Protein AF-A0A4Q5LGK0-F1 (afdb_monomer)

Solvent-accessible surface area (backbone atoms only — not comparable to full-atom values): 7743 Å² total; per-residue (Å²): 130,54,29,70,57,45,45,57,49,32,53,50,51,35,70,76,32,89,87,51,81,64,75,38,52,67,22,31,54,49,42,47,56,45,46,57,53,48,53,47,50,50,31,52,61,69,73,41,79,61,54,43,72,42,86,99,50,98,46,76,42,75,53,52,72,70,52,54,52,58,72,38,62,87,76,50,59,67,67,59,53,47,51,51,40,37,42,32,64,29,82,94,47,68,20,43,47,56,28,58,77,68,69,68,65,59,83,87,70,42,42,73,64,57,40,49,52,40,50,49,51,46,52,56,63,67,69,60,84,81,78,73,128

Mean predicted aligned error: 3.99 Å

Organism: NCBI:txid2025506

pLDDT: mean 93.12, std 7.85, range [47.62, 97.88]

Foldseek 3Di:
DQLVVLLVVQVVVCVVDVPDDGQNLRNLLRLLVVLLVLLCVVCVLQVHDQWDQDPPDNDIDGDDPVVSLVVCVVVADPVLSCLNCQCCCDPVHNVSVVCSVVVVDDRVRSDPVSSVSSVVSVVRSVPDDDDRD

Secondary structure (DSSP, 8-state):
--HHHHHHHHHHHHHH-TT-----HHHHHHHHHHHHHHHHHHHHHTT--SEEEPTTSS-EEEPPHHHHHHHTBTTB-HHHHHHHHHHHT-TTS--HHHHHHHT---GGG--HHHHHHHHHHHHHHHT------

Nearest PDB structures (foldseek):
  1yjg-assembly2_D  TM=2.620E-01  e=8.867E-01  Borrelia turicatae

Radius of gyration: 16.58 Å; Cα contacts (8 Å, |Δi|>4): 136; chains: 1; bounding box: 44×28×56 Å

InterPro domains:
  IPR025209 Endoplasmic reticulum membrane-associated RNA degradation protein, N-terminal [PF13910] (36-124)

Structure (mmCIF, N/CA/C/O backbone):
data_AF-A0A4Q5LGK0-F1
#
_entry.id   AF-A0A4Q5LGK0-F1
#
loop_
_atom_site.group_PDB
_atom_site.id
_atom_site.type_symbol
_atom_site.label_atom_id
_atom_site.label_alt_id
_atom_site.label_comp_id
_atom_site.label_asym_id
_atom_site.label_entity_id
_atom_site.label_seq_id
_atom_site.pdbx_PDB_ins_code
_atom_site.Cartn_x
_atom_site.Cartn_y
_atom_site.Cartn_z
_atom_site.occupancy
_atom_site.B_iso_or_equiv
_atom_site.auth_seq_id
_atom_site.auth_comp_id
_atom_site.auth_asym_id
_atom_site.auth_atom_id
_atom_site.pdbx_PDB_model_num
ATOM 1 N N . MET A 1 1 ? 2.134 13.553 -12.503 1.00 57.00 1 MET A N 1
ATOM 2 C CA . MET A 1 1 ? 1.225 12.484 -12.991 1.00 57.00 1 MET A CA 1
ATOM 3 C C . MET A 1 1 ? 0.800 11.629 -11.798 1.00 57.00 1 MET A C 1
ATOM 5 O O . MET A 1 1 ? 1.497 11.671 -10.797 1.00 57.00 1 MET A O 1
ATOM 9 N N . SER A 1 2 ? -0.347 10.938 -11.830 1.00 86.75 2 SER A N 1
ATOM 10 C CA . SER A 1 2 ? -0.715 10.007 -10.743 1.00 86.75 2 SER A CA 1
ATOM 11 C C . SER A 1 2 ? 0.190 8.769 -10.766 1.00 86.75 2 SER A C 1
ATOM 13 O O . SER A 1 2 ? 0.649 8.403 -11.845 1.00 86.75 2 SER A O 1
ATOM 15 N N . GLY A 1 3 ? 0.404 8.099 -9.625 1.00 91.50 3 GLY A N 1
ATOM 16 C CA . GLY A 1 3 ? 1.245 6.889 -9.553 1.00 91.50 3 GLY A CA 1
ATOM 17 C C . GLY A 1 3 ? 0.834 5.790 -10.540 1.00 91.50 3 GLY A C 1
ATOM 18 O O . GLY A 1 3 ? 1.681 5.177 -11.168 1.00 91.50 3 GLY A O 1
ATOM 19 N N . VAL A 1 4 ? -0.471 5.626 -10.791 1.00 94.75 4 VAL A N 1
ATOM 20 C CA . VAL A 1 4 ? -0.973 4.701 -11.826 1.00 94.75 4 VAL A CA 1
ATOM 21 C C . VAL A 1 4 ? -0.517 5.116 -13.229 1.00 94.75 4 VAL A C 1
ATOM 23 O O . VAL A 1 4 ? -0.128 4.276 -14.030 1.00 94.75 4 VAL A O 1
ATOM 26 N N . ARG A 1 5 ? -0.562 6.417 -13.550 1.00 95.81 5 ARG A N 1
ATOM 27 C CA . ARG A 1 5 ? -0.125 6.911 -14.864 1.00 95.81 5 ARG A CA 1
ATOM 28 C C . ARG A 1 5 ? 1.379 6.760 -15.054 1.00 95.81 5 ARG A C 1
ATOM 30 O O . ARG A 1 5 ? 1.784 6.480 -16.171 1.00 95.81 5 ARG A O 1
ATOM 37 N N . LEU A 1 6 ? 2.163 6.955 -13.993 1.00 96.06 6 LEU A N 1
ATOM 38 C CA . LEU A 1 6 ? 3.607 6.725 -14.017 1.00 96.06 6 LEU A CA 1
ATOM 39 C C . LEU A 1 6 ? 3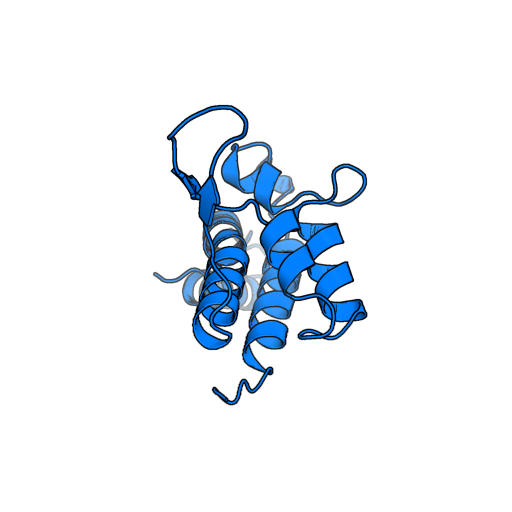.902 5.245 -14.264 1.00 96.06 6 LEU A C 1
ATOM 41 O O . LEU A 1 6 ? 4.591 4.939 -15.222 1.00 96.06 6 LEU A O 1
ATOM 45 N N . LEU A 1 7 ? 3.258 4.333 -13.528 1.00 96.69 7 LEU A N 1
ATOM 46 C CA . LEU A 1 7 ? 3.422 2.892 -13.733 1.00 96.69 7 LEU A CA 1
ATOM 47 C C . LEU A 1 7 ? 3.224 2.496 -15.199 1.00 96.69 7 LEU A C 1
ATOM 49 O O . LEU A 1 7 ? 4.085 1.862 -15.795 1.00 96.69 7 LEU A O 1
ATOM 53 N N . PHE A 1 8 ? 2.094 2.879 -15.796 1.00 96.56 8 PHE A N 1
ATOM 54 C CA . PHE A 1 8 ? 1.815 2.504 -17.183 1.00 96.56 8 PHE A CA 1
ATOM 55 C C . PHE A 1 8 ? 2.698 3.231 -18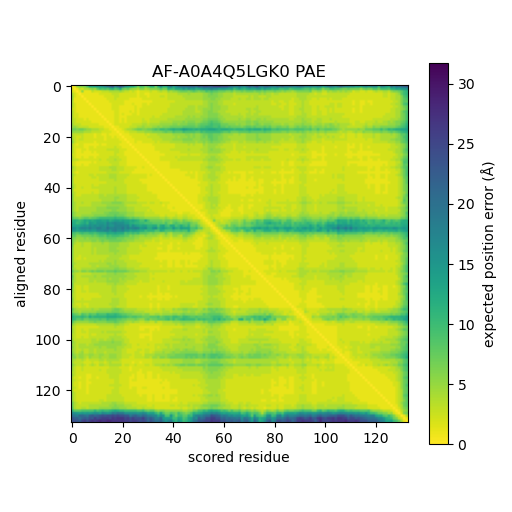.201 1.00 96.56 8 PHE A C 1
ATOM 57 O O . PHE A 1 8 ? 2.917 2.696 -19.282 1.00 96.56 8 PHE A O 1
ATOM 64 N N . HIS A 1 9 ? 3.206 4.420 -17.873 1.00 96.38 9 HIS A N 1
ATOM 65 C CA . HIS A 1 9 ? 4.190 5.112 -18.702 1.00 96.38 9 HIS A CA 1
ATOM 66 C C . HIS A 1 9 ? 5.513 4.338 -18.744 1.00 96.38 9 HIS A C 1
ATOM 68 O O . HIS A 1 9 ? 6.007 4.046 -19.829 1.00 96.38 9 HIS A O 1
ATOM 74 N N . GLU A 1 10 ? 6.029 3.938 -17.581 1.00 96.25 10 GLU A N 1
ATOM 75 C CA . GLU A 1 10 ? 7.272 3.167 -17.459 1.00 96.25 10 GLU A CA 1
ATOM 76 C C . GLU A 1 10 ? 7.165 1.789 -18.108 1.00 96.25 10 GLU A C 1
ATOM 78 O O . GLU A 1 10 ? 8.057 1.373 -18.841 1.00 96.25 10 GLU A O 1
ATOM 83 N N . LEU A 1 11 ? 6.038 1.100 -17.908 1.00 96.31 11 LEU A N 1
ATOM 84 C CA . LEU A 1 11 ? 5.787 -0.191 -18.550 1.00 96.31 11 LEU A CA 1
ATOM 85 C C . LEU A 1 11 ? 5.740 -0.078 -20.073 1.00 96.31 11 LEU A C 1
ATOM 87 O O . LEU A 1 11 ? 6.210 -0.976 -20.765 1.00 96.31 11 LEU A O 1
ATOM 91 N N . GLU A 1 12 ? 5.162 0.998 -20.602 1.00 96.88 12 GLU A N 1
ATOM 92 C CA . GLU A 1 12 ? 5.098 1.208 -22.045 1.00 96.88 12 GLU A CA 1
ATOM 93 C C . GLU A 1 12 ? 6.476 1.537 -22.629 1.00 96.88 12 GLU A C 1
ATOM 95 O O . GLU A 1 12 ? 6.817 1.000 -23.681 1.00 96.88 12 GLU A O 1
ATOM 100 N N . ALA A 1 13 ? 7.284 2.347 -21.940 1.00 96.50 13 ALA A N 1
ATOM 101 C CA . ALA A 1 13 ? 8.666 2.620 -22.332 1.00 96.50 13 ALA A CA 1
ATOM 102 C C . ALA A 1 13 ? 9.514 1.335 -22.323 1.00 96.50 13 ALA A C 1
ATOM 104 O O . ALA A 1 13 ? 10.130 0.997 -23.333 1.00 96.50 13 ALA A O 1
ATOM 105 N N . TRP A 1 14 ? 9.432 0.551 -21.245 1.00 95.88 14 TRP A N 1
ATOM 106 C CA . TRP A 1 14 ? 10.138 -0.727 -21.115 1.00 95.88 14 TRP A CA 1
ATOM 107 C C . TRP A 1 14 ? 9.705 -1.765 -22.157 1.00 95.88 14 TRP A C 1
ATOM 109 O O . TRP A 1 14 ? 10.501 -2.560 -22.646 1.00 95.88 14 TRP A O 1
ATOM 119 N N . ARG A 1 15 ? 8.429 -1.743 -22.558 1.00 96.12 15 ARG A N 1
ATOM 120 C CA . ARG A 1 15 ? 7.910 -2.604 -23.628 1.00 96.12 15 ARG A CA 1
ATOM 121 C C . ARG A 1 15 ? 8.462 -2.228 -25.007 1.00 96.12 15 ARG A C 1
ATOM 123 O O . ARG A 1 15 ? 8.536 -3.092 -25.881 1.00 96.12 15 ARG A O 1
ATOM 130 N N . GLN A 1 16 ? 8.747 -0.948 -25.241 1.00 97.56 16 GLN A N 1
ATOM 131 C CA . GLN A 1 16 ? 9.204 -0.436 -26.535 1.00 97.56 16 GLN A CA 1
ATOM 132 C C . GLN A 1 16 ? 10.715 -0.581 -26.729 1.00 97.56 16 GLN A C 1
ATOM 134 O O . GLN A 1 16 ? 11.153 -0.754 -27.867 1.00 97.56 16 GLN A O 1
ATOM 139 N N . ASP A 1 17 ? 11.482 -0.537 -25.644 1.00 96.81 17 ASP A N 1
ATOM 140 C CA . ASP A 1 17 ? 12.939 -0.601 -25.657 1.00 96.81 17 ASP A CA 1
ATOM 141 C C . ASP A 1 17 ? 13.444 -1.623 -24.618 1.00 96.81 17 ASP A C 1
ATOM 143 O O . ASP A 1 17 ? 13.346 -1.373 -23.417 1.00 96.81 17 ASP A O 1
ATOM 147 N N . PRO A 1 18 ? 13.981 -2.780 -25.053 1.00 90.31 18 PRO A N 1
ATOM 148 C CA . PRO A 1 18 ? 14.532 -3.789 -24.149 1.00 90.31 18 PRO A CA 1
ATOM 149 C C . PRO A 1 18 ? 15.723 -3.314 -23.306 1.00 90.31 18 PRO A C 1
ATOM 151 O O . PRO A 1 18 ? 15.987 -3.930 -22.274 1.00 90.31 18 PRO A O 1
ATOM 154 N N . ASP A 1 19 ? 16.433 -2.265 -23.737 1.00 95.81 19 ASP A N 1
ATOM 155 C CA . ASP A 1 19 ? 17.574 -1.689 -23.014 1.00 95.81 19 ASP A CA 1
ATOM 156 C C . ASP A 1 19 ? 17.140 -0.576 -22.036 1.00 95.81 19 ASP A C 1
ATOM 158 O O . ASP A 1 19 ? 17.967 -0.035 -21.300 1.00 95.81 19 ASP A O 1
ATOM 162 N N . TYR A 1 20 ? 15.847 -0.231 -22.006 1.00 96.31 20 TYR A N 1
ATOM 163 C CA . TYR A 1 20 ? 15.293 0.739 -21.067 1.00 96.31 20 TYR A CA 1
ATOM 164 C C . TYR A 1 20 ? 15.199 0.159 -19.655 1.00 96.31 20 TYR A C 1
ATOM 166 O O . TYR A 1 20 ? 14.629 -0.912 -19.440 1.00 96.31 20 TYR A O 1
ATOM 174 N N . GLU A 1 21 ? 15.694 0.916 -18.680 1.00 94.00 21 GLU A N 1
ATOM 175 C CA . GLU A 1 21 ? 15.564 0.609 -17.260 1.00 94.00 21 GLU A CA 1
ATOM 176 C C . GLU A 1 21 ? 14.384 1.403 -16.672 1.00 94.00 21 GLU A C 1
ATOM 178 O O . GLU A 1 21 ? 14.450 2.634 -16.611 1.00 94.00 21 GLU A O 1
ATOM 183 N N . PRO A 1 22 ? 13.275 0.740 -16.295 1.00 94.62 22 PRO A N 1
ATOM 184 C CA . PRO A 1 22 ? 12.087 1.430 -15.805 1.00 94.62 22 PRO A CA 1
ATOM 185 C C . PRO A 1 22 ? 12.249 1.966 -14.380 1.00 94.62 22 PRO A C 1
ATOM 187 O O . PRO A 1 22 ? 12.749 1.271 -13.499 1.00 94.62 22 PRO A O 1
ATOM 190 N N . ASP A 1 23 ? 11.720 3.168 -14.131 1.00 94.44 23 ASP A N 1
ATOM 191 C CA . ASP A 1 23 ? 11.720 3.801 -12.806 1.00 94.44 23 ASP A CA 1
ATOM 192 C C . ASP A 1 23 ? 10.365 3.630 -12.101 1.00 94.44 23 ASP A C 1
ATOM 194 O O . ASP A 1 23 ? 9.408 4.390 -12.295 1.00 94.44 23 ASP A O 1
ATOM 198 N N . PHE A 1 24 ? 10.275 2.643 -11.210 1.00 96.25 24 PHE A N 1
ATOM 199 C CA . PHE A 1 24 ? 9.059 2.412 -10.431 1.00 96.25 24 PHE A CA 1
ATOM 200 C C . PHE A 1 24 ? 9.024 3.131 -9.077 1.00 96.25 24 PHE A C 1
ATOM 202 O O . PHE A 1 24 ? 8.046 2.939 -8.344 1.00 96.25 24 PHE A O 1
ATOM 209 N N . ILE A 1 25 ? 9.996 3.989 -8.743 1.00 95.50 25 ILE A N 1
ATOM 210 C CA . ILE A 1 25 ? 10.097 4.652 -7.431 1.00 95.50 25 ILE A CA 1
ATOM 211 C C . ILE A 1 25 ? 8.844 5.483 -7.167 1.00 95.50 25 ILE A C 1
ATOM 213 O O . ILE A 1 25 ? 8.053 5.204 -6.262 1.00 95.50 25 ILE A O 1
ATOM 217 N N . ALA A 1 26 ? 8.578 6.458 -8.038 1.00 94.44 26 ALA A N 1
ATOM 218 C CA . ALA A 1 26 ? 7.461 7.383 -7.860 1.00 94.44 26 ALA A CA 1
ATOM 219 C C . ALA A 1 26 ? 6.090 6.681 -7.900 1.00 94.44 26 ALA A C 1
ATOM 221 O O . ALA A 1 26 ? 5.134 7.113 -7.244 1.00 94.44 26 ALA A O 1
ATOM 222 N N . SER A 1 27 ? 5.978 5.594 -8.665 1.00 96.69 27 SER A N 1
ATOM 223 C CA . SER A 1 27 ? 4.757 4.788 -8.738 1.00 96.69 27 SER A CA 1
ATOM 224 C C . SER A 1 27 ? 4.531 4.011 -7.442 1.00 96.69 27 SER A C 1
ATOM 226 O O . SER A 1 27 ? 3.432 4.062 -6.886 1.00 96.69 27 SER A O 1
ATOM 228 N N . THR A 1 28 ? 5.571 3.348 -6.936 1.00 96.88 28 THR A N 1
ATOM 229 C CA . THR A 1 28 ? 5.543 2.578 -5.687 1.00 96.88 28 THR A CA 1
ATOM 230 C C . THR A 1 28 ? 5.237 3.482 -4.502 1.00 96.88 28 THR A C 1
ATOM 232 O O . THR A 1 28 ? 4.276 3.219 -3.773 1.00 96.88 28 THR A O 1
ATOM 235 N N . ASP A 1 29 ? 5.956 4.594 -4.361 1.00 95.38 29 ASP A N 1
ATOM 236 C CA . ASP A 1 29 ? 5.774 5.552 -3.269 1.00 95.38 29 ASP A CA 1
ATOM 237 C C . ASP A 1 29 ? 4.361 6.116 -3.241 1.00 95.38 29 ASP A C 1
ATOM 239 O O . ASP A 1 29 ? 3.675 6.128 -2.212 1.00 95.38 29 ASP A O 1
ATOM 243 N N . SER A 1 30 ? 3.890 6.552 -4.410 1.00 95.25 30 SER A N 1
ATOM 244 C CA . SER A 1 30 ? 2.570 7.145 -4.538 1.00 95.25 30 SER A CA 1
ATOM 245 C C . SER A 1 30 ? 1.476 6.136 -4.202 1.00 95.25 30 SER A C 1
ATOM 247 O O . SER A 1 30 ? 0.589 6.444 -3.404 1.00 95.25 30 SER A O 1
ATOM 249 N N . LEU A 1 31 ? 1.516 4.940 -4.798 1.00 97.00 31 LEU A N 1
ATOM 250 C CA . LEU A 1 31 ? 0.445 3.954 -4.668 1.00 97.00 31 LEU A CA 1
ATOM 251 C C . LEU A 1 31 ? 0.430 3.283 -3.292 1.00 97.00 31 LEU A C 1
ATOM 253 O O . LEU A 1 31 ? -0.655 3.027 -2.769 1.00 97.00 31 LEU A O 1
ATOM 257 N N . THR A 1 32 ? 1.591 3.072 -2.668 1.00 97.12 32 THR A N 1
ATOM 258 C CA . THR A 1 32 ? 1.688 2.435 -1.344 1.00 97.12 32 THR A CA 1
ATOM 259 C C . THR A 1 32 ? 0.888 3.217 -0.305 1.00 97.12 32 THR A C 1
ATOM 261 O O . THR A 1 32 ? 0.082 2.652 0.436 1.00 97.12 32 THR A O 1
ATOM 264 N N . LEU A 1 33 ? 1.010 4.548 -0.311 1.00 94.19 33 LEU A N 1
ATOM 265 C CA . LEU A 1 33 ? 0.248 5.420 0.586 1.00 94.19 33 LEU A CA 1
ATOM 266 C C . LEU A 1 33 ? -1.251 5.476 0.237 1.00 94.19 33 LEU A C 1
ATOM 268 O O . LEU A 1 33 ? -2.083 5.746 1.109 1.00 94.19 33 LEU A O 1
ATOM 272 N N . LYS A 1 34 ? -1.633 5.206 -1.021 1.00 95.50 34 LYS A N 1
ATOM 273 C CA . LYS A 1 34 ? -3.049 5.163 -1.425 1.00 95.50 34 LYS A CA 1
ATOM 274 C C . LYS A 1 34 ? -3.793 3.960 -0.864 1.00 95.50 34 LYS A C 1
ATOM 276 O O . LYS A 1 34 ? -4.993 4.090 -0.636 1.00 95.50 34 LYS A O 1
ATOM 281 N N . VAL A 1 35 ? -3.118 2.848 -0.569 1.00 97.06 35 VAL A N 1
ATOM 282 C CA . VAL A 1 35 ? -3.759 1.711 0.111 1.00 97.06 35 VAL A CA 1
ATOM 283 C C . VAL A 1 35 ? -4.283 2.135 1.488 1.00 97.06 35 VAL A C 1
ATOM 285 O O . VAL A 1 35 ? -5.447 1.897 1.803 1.00 97.06 35 VAL A O 1
ATOM 288 N N . GLU A 1 36 ? -3.476 2.853 2.278 1.00 95.94 36 GLU A N 1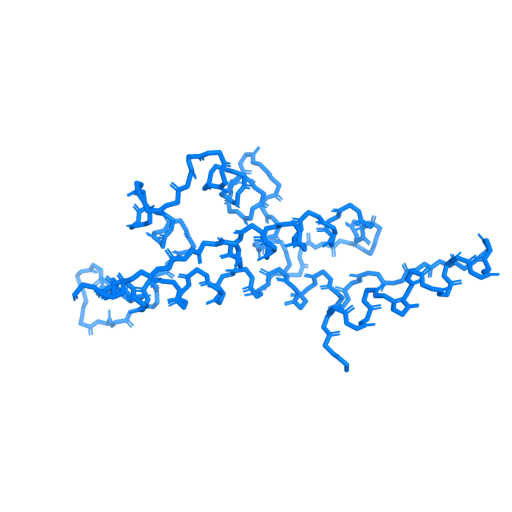
ATOM 289 C CA . GLU A 1 36 ? -3.898 3.369 3.590 1.00 95.94 36 GLU A CA 1
ATOM 290 C C . GLU A 1 36 ? -5.063 4.364 3.462 1.00 95.94 36 GLU A C 1
ATOM 292 O O . GLU A 1 36 ? -6.035 4.290 4.216 1.00 95.94 36 GLU A O 1
ATOM 297 N N . TYR A 1 37 ? -5.009 5.259 2.470 1.00 95.44 37 TYR A N 1
ATOM 298 C CA . TYR A 1 37 ? -6.114 6.176 2.179 1.00 95.44 37 TYR A CA 1
ATOM 299 C C . TYR A 1 37 ? -7.427 5.433 1.890 1.00 95.44 37 TYR A C 1
ATOM 301 O O . TYR A 1 37 ? -8.468 5.804 2.432 1.00 95.44 37 TYR A O 1
ATOM 309 N N . LEU A 1 38 ? -7.389 4.377 1.071 1.00 96.44 38 LEU A N 1
ATOM 310 C CA . LEU A 1 38 ? -8.573 3.578 0.748 1.00 96.44 38 LEU A CA 1
ATOM 311 C C . LEU A 1 38 ? -9.128 2.860 1.979 1.00 96.44 38 LEU A C 1
ATOM 313 O O . LEU A 1 38 ? -10.335 2.880 2.193 1.00 96.44 38 LEU A O 1
ATOM 317 N N . LEU A 1 39 ? -8.273 2.300 2.833 1.00 96.94 39 LEU A N 1
ATOM 318 C CA . LEU A 1 39 ? -8.713 1.687 4.090 1.00 96.94 39 LEU A CA 1
ATOM 319 C C . LEU A 1 39 ? -9.405 2.702 5.005 1.00 96.94 39 LEU A C 1
ATOM 321 O O . LEU A 1 39 ? -10.476 2.418 5.537 1.00 96.94 39 LEU A O 1
ATOM 325 N N . ARG A 1 40 ? -8.851 3.916 5.137 1.00 96.81 40 ARG A N 1
ATOM 326 C CA . ARG A 1 40 ? -9.507 5.004 5.884 1.00 96.81 40 ARG A CA 1
ATOM 327 C C . ARG A 1 40 ? -10.849 5.376 5.265 1.00 96.81 40 ARG A C 1
ATOM 329 O O . ARG A 1 40 ? -11.826 5.535 5.991 1.00 96.81 40 ARG A O 1
ATOM 336 N N . TYR A 1 41 ? -10.912 5.484 3.939 1.00 95.44 41 TYR A N 1
ATOM 337 C CA . TYR A 1 41 ? -12.156 5.759 3.228 1.00 95.44 41 TYR A CA 1
ATOM 338 C C . TYR A 1 41 ? -13.219 4.694 3.529 1.00 95.44 41 TYR A C 1
ATOM 340 O O . TYR A 1 41 ? -14.344 5.044 3.882 1.00 95.44 41 TYR A O 1
ATOM 348 N N . ILE A 1 42 ? -12.851 3.412 3.482 1.00 95.00 42 ILE A N 1
ATOM 349 C CA . ILE A 1 42 ? -13.733 2.288 3.818 1.00 95.00 42 ILE A CA 1
ATOM 350 C C . ILE A 1 42 ? -14.211 2.379 5.271 1.00 95.00 42 ILE A C 1
ATOM 352 O O . ILE A 1 42 ? -15.411 2.267 5.521 1.00 95.00 42 ILE A O 1
ATOM 356 N N . CYS A 1 43 ? -13.314 2.646 6.226 1.00 95.75 43 CYS A N 1
ATOM 357 C CA . CYS A 1 43 ? -13.698 2.861 7.623 1.00 95.75 43 CYS A CA 1
ATOM 358 C C . CYS A 1 43 ? -14.753 3.968 7.750 1.00 95.75 43 CYS A C 1
ATOM 360 O O . CYS A 1 43 ? -15.778 3.761 8.397 1.00 95.75 43 CYS A O 1
ATOM 362 N N . VAL A 1 44 ? -14.561 5.104 7.072 1.00 94.88 44 VAL A N 1
ATOM 363 C CA . VAL A 1 44 ? -15.529 6.212 7.067 1.00 94.88 44 VAL A CA 1
ATOM 364 C C . VAL A 1 44 ? -16.876 5.783 6.476 1.00 94.88 44 VAL A C 1
ATOM 366 O O . VAL A 1 44 ? -17.909 6.076 7.079 1.00 94.88 44 VAL A O 1
ATOM 369 N N . GLN A 1 45 ? -16.894 5.043 5.359 1.00 93.12 45 GLN A N 1
ATOM 370 C CA . GLN A 1 45 ? -18.141 4.511 4.779 1.00 93.12 45 GLN A CA 1
ATOM 371 C C . GLN A 1 45 ? -18.879 3.571 5.746 1.00 93.12 45 GLN A C 1
ATOM 373 O O . GLN A 1 45 ? -20.108 3.539 5.776 1.00 93.12 45 GLN A O 1
ATOM 378 N N . LEU A 1 46 ? -18.135 2.845 6.583 1.00 93.56 46 LEU A N 1
ATOM 379 C CA . LEU A 1 46 ? -18.657 1.939 7.606 1.00 93.56 46 LEU A CA 1
ATOM 380 C C . LEU A 1 46 ? -18.940 2.616 8.960 1.00 93.56 46 LEU A C 1
ATOM 382 O O . LEU A 1 46 ? -19.293 1.923 9.914 1.00 93.56 46 LEU A O 1
ATOM 386 N N . ARG A 1 47 ? -18.801 3.947 9.061 1.00 94.62 47 ARG A N 1
ATOM 387 C CA . ARG A 1 47 ? -18.909 4.728 10.313 1.00 94.62 47 ARG A CA 1
ATOM 388 C C . ARG A 1 47 ? -17.944 4.265 11.416 1.00 94.62 47 ARG A C 1
ATOM 390 O O . ARG A 1 47 ? -18.232 4.409 12.603 1.00 94.62 47 ARG A O 1
ATOM 397 N N . LEU A 1 48 ? -16.792 3.728 11.027 1.00 95.38 48 LEU A N 1
ATOM 398 C CA . LEU A 1 48 ? -15.697 3.373 11.923 1.00 95.38 48 LEU A CA 1
ATOM 399 C C . LEU A 1 48 ? -14.744 4.574 12.061 1.00 95.38 48 LEU A C 1
ATOM 401 O O . LEU A 1 48 ? -14.357 5.166 11.050 1.00 95.38 48 LEU A O 1
ATOM 405 N N . PRO A 1 49 ? -14.341 4.957 13.286 1.00 96.06 49 PRO A N 1
ATOM 406 C CA . PRO A 1 49 ? -13.438 6.086 13.481 1.00 96.06 49 PRO A CA 1
ATOM 407 C C . PRO A 1 49 ? -12.033 5.760 12.962 1.00 96.06 49 PRO A C 1
ATOM 409 O O . PRO A 1 49 ? -11.494 4.695 13.260 1.00 96.06 49 PRO A O 1
ATOM 412 N N . THR A 1 50 ? -11.411 6.699 12.245 1.00 97.19 50 THR A N 1
ATOM 413 C CA . THR A 1 50 ? -10.023 6.598 11.739 1.00 97.19 50 THR A CA 1
ATOM 414 C C . THR A 1 50 ? -8.985 7.208 12.684 1.00 97.19 50 THR A C 1
ATOM 416 O O . THR A 1 50 ? -7.791 7.185 12.395 1.00 97.19 50 THR A O 1
ATOM 419 N N . PHE A 1 51 ? -9.429 7.723 13.828 1.00 96.31 51 PHE A N 1
ATOM 420 C CA . PHE A 1 51 ? -8.609 8.316 14.879 1.00 96.31 51 PHE A CA 1
ATOM 421 C C . PHE A 1 51 ? -8.864 7.619 16.219 1.00 96.31 51 PHE A C 1
ATOM 423 O O . PHE A 1 51 ? -9.850 6.897 16.394 1.00 96.31 51 PHE A O 1
ATOM 430 N N . LYS A 1 52 ? -7.964 7.838 17.174 1.00 94.50 52 LYS A N 1
ATOM 431 C CA . LYS A 1 52 ? -8.059 7.366 18.557 1.00 94.50 52 LYS A CA 1
ATOM 432 C C . LYS A 1 52 ? -7.513 8.425 19.511 1.00 94.50 52 LYS A C 1
ATOM 434 O O . LYS A 1 52 ? -6.684 9.248 19.121 1.00 94.50 52 LYS A O 1
ATOM 439 N N . MET A 1 53 ? -7.943 8.389 20.768 1.00 93.06 53 MET A N 1
ATOM 440 C CA . MET A 1 53 ? -7.251 9.130 21.823 1.00 93.06 53 MET A CA 1
ATOM 441 C C . MET A 1 53 ? -5.965 8.399 22.192 1.00 93.06 53 MET A C 1
ATOM 443 O O . MET A 1 53 ? -5.950 7.174 22.321 1.00 93.06 53 MET A O 1
ATOM 447 N N . ARG A 1 54 ? -4.880 9.148 22.356 1.00 90.12 54 ARG A N 1
ATOM 448 C CA . ARG A 1 54 ? -3.631 8.603 22.874 1.00 90.12 54 ARG A CA 1
ATOM 449 C C . ARG A 1 54 ? -3.784 8.336 24.372 1.00 90.12 54 ARG A C 1
ATOM 451 O O . ARG A 1 54 ? -4.242 9.201 25.114 1.00 90.12 54 ARG A O 1
ATOM 458 N N . GLU A 1 55 ? -3.373 7.146 24.807 1.00 87.06 55 GLU A N 1
ATOM 459 C CA . GLU A 1 55 ? -3.467 6.721 26.207 1.00 87.06 55 GLU A CA 1
ATOM 460 C C . GLU A 1 55 ? -2.877 7.763 27.164 1.00 87.06 55 GLU A C 1
ATOM 462 O O . GLU A 1 55 ? -1.776 8.275 26.945 1.00 87.06 55 GLU A O 1
ATOM 467 N N . ASN A 1 56 ? -3.617 8.053 28.238 1.00 85.75 56 ASN A N 1
ATOM 468 C CA . ASN A 1 56 ? -3.232 8.985 29.301 1.00 85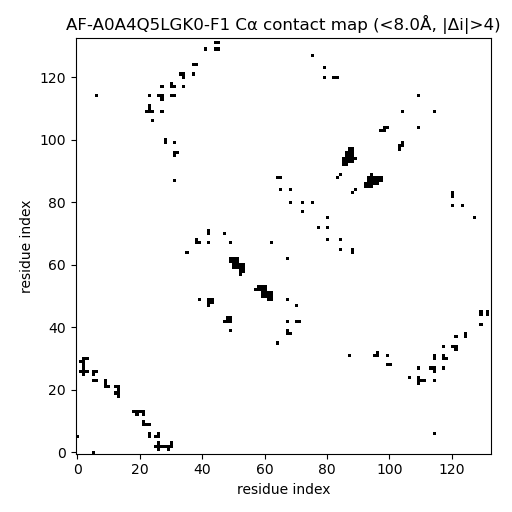.75 56 ASN A CA 1
ATOM 469 C C . ASN A 1 56 ? -2.986 10.435 28.837 1.00 85.75 56 ASN A C 1
ATOM 471 O O . ASN A 1 56 ? -2.266 11.178 29.504 1.00 85.75 56 ASN A O 1
ATOM 475 N N . THR A 1 57 ? -3.573 10.855 27.711 1.00 87.44 57 THR A N 1
ATOM 476 C CA . THR A 1 57 ? -3.499 12.238 27.215 1.00 87.44 57 THR A CA 1
ATOM 477 C C . THR A 1 57 ? -4.803 12.659 26.538 1.00 87.44 57 THR A C 1
ATOM 479 O O . THR A 1 57 ? -5.492 11.824 25.960 1.00 87.44 57 THR A O 1
ATOM 482 N N . ASP A 1 58 ? -5.085 13.962 26.488 1.00 89.25 58 ASP A N 1
ATOM 483 C CA . ASP A 1 58 ? -6.207 14.515 25.706 1.00 89.25 58 ASP A CA 1
ATOM 484 C C . ASP A 1 58 ? -5.862 14.718 24.215 1.00 89.25 58 ASP A C 1
ATOM 486 O O . ASP A 1 58 ? -6.498 15.492 23.498 1.00 89.25 58 ASP A O 1
ATOM 490 N N . VAL A 1 59 ? -4.823 14.037 23.723 1.00 92.62 59 VAL A N 1
ATOM 491 C CA . VAL A 1 59 ? -4.352 14.173 22.342 1.00 92.62 59 VAL A CA 1
ATOM 492 C C . VAL A 1 59 ? -5.053 13.151 21.455 1.00 92.62 59 VAL A C 1
ATOM 494 O O . VAL A 1 59 ? -4.959 11.943 21.671 1.00 92.62 59 VAL A O 1
ATOM 497 N N . THR A 1 60 ? -5.725 13.638 20.413 1.00 92.81 60 THR A N 1
ATOM 498 C CA . THR A 1 60 ? -6.268 12.794 19.340 1.00 92.81 60 THR A CA 1
ATOM 499 C C . THR A 1 60 ? -5.185 12.518 18.304 1.00 92.81 60 THR A C 1
ATOM 501 O O . THR A 1 60 ? -4.469 13.430 17.893 1.00 92.81 60 THR A O 1
ATOM 504 N N . MET A 1 61 ? -5.065 11.264 17.872 1.00 94.44 61 MET A N 1
ATOM 505 C CA . MET A 1 61 ? -4.128 10.844 16.835 1.00 94.44 61 MET A CA 1
ATOM 506 C C . MET A 1 61 ? -4.806 9.956 15.794 1.00 94.44 61 MET A C 1
ATOM 508 O O . MET A 1 61 ? -5.773 9.255 16.091 1.00 94.44 61 MET A O 1
ATOM 512 N N . GLU A 1 62 ? -4.271 9.957 14.576 1.00 95.00 62 GLU A N 1
ATOM 513 C CA . GLU A 1 62 ? -4.681 9.008 13.542 1.00 95.00 62 GLU A CA 1
ATOM 514 C C . GLU A 1 62 ? -4.379 7.569 13.981 1.00 95.00 62 GLU A C 1
ATOM 516 O O . GLU A 1 62 ? -3.338 7.288 14.585 1.00 95.00 62 GLU A O 1
ATOM 521 N N . LYS A 1 63 ? -5.285 6.644 13.654 1.00 96.56 63 LYS A N 1
ATOM 522 C CA . LYS A 1 63 ? -5.039 5.207 13.805 1.00 96.56 63 LYS A CA 1
ATOM 523 C C . LYS A 1 63 ? -3.915 4.764 12.881 1.00 96.56 63 LYS A C 1
ATOM 525 O O . LYS A 1 63 ? -3.815 5.243 11.750 1.00 96.56 63 LYS A O 1
ATOM 530 N N . LEU A 1 64 ? -3.102 3.826 13.350 1.00 95.06 64 LEU A N 1
ATOM 531 C CA . LEU A 1 64 ? -2.108 3.149 12.527 1.00 95.06 64 LEU A CA 1
ATOM 532 C C . LEU A 1 64 ? -2.786 2.170 11.561 1.00 95.06 64 LEU A C 1
ATOM 534 O O . LEU A 1 64 ? -3.923 1.752 11.778 1.00 95.06 64 LEU A O 1
ATOM 538 N N . LEU A 1 65 ? -2.062 1.771 10.513 1.00 95.50 65 LEU A N 1
ATOM 539 C CA . LEU A 1 65 ? -2.556 0.822 9.513 1.00 95.50 65 LEU A CA 1
ATOM 540 C C . LEU A 1 65 ? -3.083 -0.476 10.151 1.00 95.50 65 LEU A C 1
ATOM 542 O O . LEU A 1 65 ? -4.179 -0.917 9.821 1.00 95.50 65 LEU A O 1
ATOM 546 N N . ASP A 1 66 ? -2.353 -1.035 11.118 1.00 94.81 66 ASP A N 1
ATOM 547 C CA . ASP A 1 66 ? -2.758 -2.260 11.820 1.00 94.81 66 ASP A CA 1
ATOM 548 C C . ASP A 1 66 ? -4.070 -2.106 12.594 1.00 94.81 66 ASP A C 1
ATOM 550 O O . ASP A 1 66 ? -4.854 -3.048 12.687 1.00 94.81 66 ASP A O 1
ATOM 554 N N . GLU A 1 67 ? -4.329 -0.915 13.128 1.00 96.50 67 GLU A N 1
ATOM 555 C CA . GLU A 1 67 ? -5.552 -0.625 13.875 1.00 96.50 67 GLU A CA 1
ATOM 556 C C . GLU A 1 67 ? -6.746 -0.485 12.932 1.00 96.50 67 GLU A C 1
ATOM 558 O O . GLU A 1 67 ? -7.809 -1.033 13.210 1.00 96.50 67 GLU A O 1
ATOM 563 N N . LEU A 1 68 ? -6.552 0.167 11.778 1.00 97.56 68 LEU A N 1
ATOM 564 C CA . LEU A 1 68 ? -7.563 0.214 10.719 1.00 97.56 68 LEU A CA 1
ATOM 565 C C . LEU A 1 68 ? -7.911 -1.199 10.234 1.00 97.56 68 LEU A C 1
ATOM 567 O O . LEU A 1 68 ? -9.082 -1.539 10.096 1.00 97.56 68 LEU A O 1
ATOM 571 N N . LEU A 1 69 ? -6.902 -2.046 10.009 1.00 97.00 69 LEU A N 1
ATOM 572 C CA . LEU A 1 69 ? -7.120 -3.434 9.603 1.00 97.00 69 LEU A CA 1
ATOM 573 C C . LEU A 1 69 ? -7.845 -4.228 10.698 1.00 97.00 69 LEU A C 1
ATOM 575 O O . LEU A 1 69 ? -8.749 -5.000 10.385 1.00 97.00 69 LEU A O 1
ATOM 579 N N . ALA A 1 70 ? -7.508 -4.024 11.974 1.00 96.69 70 ALA A N 1
ATOM 580 C CA . ALA A 1 70 ? -8.204 -4.666 13.086 1.00 96.69 70 ALA A CA 1
ATOM 581 C C . ALA A 1 70 ? -9.699 -4.297 13.131 1.00 96.69 70 ALA A C 1
ATOM 583 O O . ALA A 1 70 ? -10.532 -5.192 13.282 1.00 96.69 70 ALA A O 1
ATOM 584 N N . ASP A 1 71 ? -10.045 -3.022 12.924 1.00 96.38 71 ASP A N 1
ATOM 585 C CA . ASP A 1 71 ? -11.441 -2.560 12.864 1.00 96.38 71 ASP A CA 1
ATOM 586 C C . ASP A 1 71 ? -12.213 -3.142 11.667 1.00 96.38 71 ASP A C 1
ATOM 588 O O . ASP A 1 71 ? -13.430 -3.325 11.727 1.00 96.38 71 ASP A O 1
ATOM 592 N N . LEU A 1 72 ? -11.509 -3.452 10.576 1.00 95.50 72 LEU A N 1
ATOM 593 C CA . LEU A 1 72 ? -12.071 -4.032 9.354 1.00 95.50 72 LEU A CA 1
ATOM 594 C C . LEU A 1 72 ? -12.159 -5.567 9.386 1.00 95.50 72 LEU A C 1
ATOM 596 O O . LEU A 1 72 ? -12.546 -6.197 8.394 1.00 95.50 72 LEU A O 1
ATOM 600 N N . LYS A 1 73 ? -11.846 -6.202 10.520 1.00 95.62 73 LYS A N 1
ATOM 601 C CA . LYS A 1 73 ? -12.017 -7.647 10.694 1.00 95.62 73 LYS A CA 1
ATOM 602 C C . LYS A 1 73 ? -13.488 -8.046 10.511 1.00 95.62 73 LYS A C 1
ATOM 604 O O . LYS A 1 73 ? -14.384 -7.498 11.146 1.00 95.62 73 LYS A O 1
ATOM 609 N N . GLY A 1 74 ? -13.734 -9.019 9.631 1.00 93.25 74 GLY A N 1
ATOM 610 C CA . GLY A 1 74 ? -15.086 -9.459 9.262 1.00 93.25 74 GLY A CA 1
ATOM 611 C C . GLY A 1 74 ? -15.836 -8.503 8.322 1.00 93.25 74 GLY A C 1
ATOM 612 O O . GLY A 1 74 ? -17.002 -8.748 8.022 1.00 93.25 74 GLY A O 1
ATOM 613 N N . LYS A 1 75 ? -15.193 -7.417 7.870 1.00 93.62 75 LYS A N 1
ATOM 614 C CA . LYS A 1 75 ? -15.689 -6.501 6.824 1.00 93.62 75 LYS A CA 1
ATOM 615 C C . LYS A 1 75 ? -14.950 -6.684 5.501 1.00 93.62 75 LYS A C 1
ATOM 617 O O . LYS A 1 75 ? -15.535 -6.449 4.452 1.00 93.62 75 LYS A O 1
ATOM 622 N N . LEU A 1 76 ? -13.689 -7.103 5.578 1.00 94.81 76 LEU A N 1
ATOM 623 C CA . LEU A 1 76 ? -12.883 -7.578 4.457 1.00 94.81 76 LEU A CA 1
ATOM 624 C C . LEU A 1 76 ? -12.726 -9.099 4.534 1.00 94.81 76 LEU A C 1
ATOM 626 O O . LEU A 1 76 ? -12.797 -9.671 5.630 1.00 94.81 76 LEU A O 1
ATOM 630 N N . GLU A 1 77 ? -12.464 -9.735 3.393 1.00 95.56 77 GLU A N 1
ATOM 631 C CA . GLU A 1 77 ? -12.012 -11.124 3.362 1.00 95.56 77 GLU A CA 1
ATOM 632 C C . GLU A 1 77 ? -10.718 -11.276 4.174 1.00 95.56 77 GLU A C 1
ATOM 634 O O . GLU A 1 77 ? -9.867 -10.380 4.226 1.00 95.56 77 GLU A O 1
ATOM 639 N N . GLU A 1 78 ? -10.585 -12.412 4.858 1.00 95.94 78 GLU A N 1
ATOM 640 C CA . GLU A 1 78 ? -9.450 -12.675 5.746 1.00 95.94 78 GLU A CA 1
ATOM 641 C C . GLU A 1 78 ? -8.125 -12.657 4.977 1.00 95.94 78 GLU A C 1
ATOM 643 O O . GLU A 1 78 ? -7.170 -12.030 5.437 1.00 95.94 78 GLU A O 1
ATOM 648 N N . ASP A 1 79 ? -8.102 -13.267 3.791 1.00 96.94 79 ASP A N 1
ATOM 649 C CA . ASP A 1 79 ? -6.921 -13.354 2.932 1.00 96.94 79 ASP A CA 1
ATOM 650 C C . ASP A 1 79 ? -6.493 -11.978 2.415 1.00 96.94 79 ASP A C 1
ATOM 652 O O . ASP A 1 79 ? -5.307 -11.658 2.433 1.00 96.94 79 ASP A O 1
ATOM 656 N N . ASP A 1 80 ? -7.444 -11.122 2.033 1.00 96.88 80 ASP A N 1
ATOM 657 C CA . ASP A 1 80 ? -7.160 -9.749 1.607 1.00 96.88 80 ASP A CA 1
ATOM 658 C C . ASP A 1 80 ? -6.593 -8.915 2.754 1.00 96.88 80 ASP A C 1
ATOM 660 O O . ASP A 1 80 ? -5.599 -8.201 2.591 1.00 96.88 80 ASP A O 1
ATOM 664 N N . ARG A 1 81 ? -7.193 -9.026 3.946 1.00 96.88 81 ARG A N 1
ATOM 665 C CA . ARG A 1 81 ? -6.697 -8.332 5.137 1.00 96.88 81 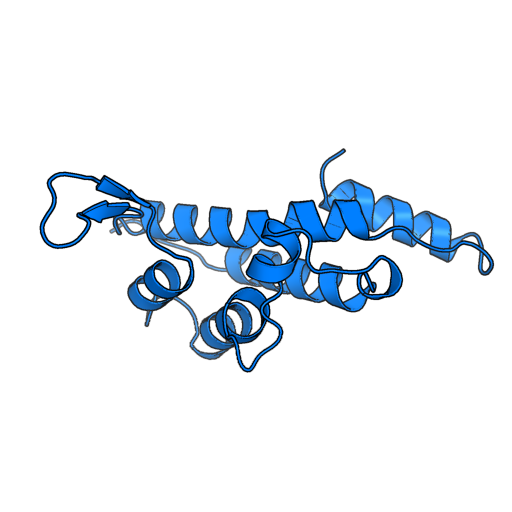ARG A CA 1
ATOM 666 C C . ARG A 1 81 ? -5.299 -8.818 5.514 1.00 96.88 81 ARG A C 1
ATOM 668 O O . ARG A 1 81 ? -4.444 -7.999 5.854 1.00 96.88 81 ARG A O 1
ATOM 675 N N . PHE A 1 82 ? -5.068 -10.129 5.468 1.00 96.06 82 PHE A N 1
ATOM 676 C CA . PHE A 1 82 ? -3.768 -10.730 5.741 1.00 96.06 82 PHE A CA 1
ATOM 677 C C . PHE A 1 82 ? -2.724 -10.282 4.717 1.00 96.06 82 PHE A C 1
ATOM 679 O O . PHE A 1 82 ? -1.652 -9.839 5.117 1.00 96.06 82 PHE A O 1
ATOM 686 N N . PHE A 1 83 ? -3.054 -10.316 3.425 1.00 96.62 83 PHE A N 1
ATOM 687 C CA . PHE A 1 83 ? -2.192 -9.862 2.335 1.00 96.62 83 PHE A CA 1
ATOM 688 C C . PHE A 1 83 ? -1.747 -8.410 2.536 1.00 96.62 83 PHE A C 1
ATOM 690 O O . PHE A 1 83 ? -0.548 -8.126 2.540 1.00 96.62 83 PHE A O 1
ATOM 697 N N . ILE A 1 84 ? -2.692 -7.502 2.793 1.00 97.50 84 ILE A N 1
ATOM 698 C CA . ILE A 1 84 ? -2.390 -6.086 3.034 1.00 97.50 84 ILE A CA 1
ATOM 699 C C . ILE A 1 84 ? -1.512 -5.918 4.280 1.00 97.50 84 ILE A C 1
ATOM 701 O O . ILE A 1 84 ? -0.506 -5.212 4.225 1.00 97.50 84 ILE A O 1
ATOM 705 N N . LYS A 1 85 ? -1.854 -6.581 5.394 1.00 96.50 85 LYS A N 1
ATOM 706 C CA . LYS A 1 85 ? -1.066 -6.505 6.634 1.00 96.50 85 LYS A CA 1
ATOM 707 C C . LYS A 1 85 ? 0.368 -6.991 6.416 1.00 96.50 85 LYS A C 1
ATOM 709 O O . LYS A 1 85 ? 1.324 -6.302 6.766 1.00 96.50 85 LYS A O 1
ATOM 714 N N . PHE A 1 86 ? 0.513 -8.180 5.840 1.00 95.88 86 PHE A N 1
ATOM 715 C CA . PHE A 1 86 ? 1.797 -8.847 5.667 1.00 95.88 86 PHE A CA 1
ATOM 716 C C . PHE A 1 86 ? 2.762 -8.019 4.811 1.00 95.88 86 PHE A C 1
ATOM 718 O O . PHE A 1 86 ? 3.936 -7.875 5.153 1.00 95.88 86 PHE A O 1
ATOM 725 N N . PHE A 1 87 ? 2.264 -7.442 3.717 1.00 96.62 87 PHE A N 1
ATOM 726 C CA . PHE A 1 87 ? 3.105 -6.659 2.819 1.00 96.62 87 PHE A CA 1
ATOM 727 C C . PHE A 1 87 ? 3.353 -5.232 3.301 1.00 96.62 87 PHE A C 1
ATOM 729 O O . PHE A 1 87 ? 4.448 -4.719 3.086 1.00 96.62 87 PHE A O 1
ATOM 736 N N . LEU A 1 88 ? 2.385 -4.572 3.944 1.00 96.81 88 LEU A N 1
ATOM 737 C CA . LEU A 1 88 ? 2.520 -3.149 4.261 1.00 96.81 88 LEU A CA 1
ATOM 738 C C . LEU A 1 88 ? 3.056 -2.856 5.666 1.00 96.81 88 LEU A C 1
ATOM 740 O O . LEU A 1 88 ? 3.797 -1.883 5.799 1.00 96.81 88 LEU A O 1
ATOM 744 N N . SER A 1 89 ? 2.708 -3.638 6.694 1.00 93.00 89 SER A N 1
ATOM 745 C CA . SER A 1 89 ? 3.014 -3.298 8.099 1.00 93.00 89 SER A CA 1
ATOM 746 C C . SER A 1 89 ? 3.721 -4.380 8.910 1.00 93.00 89 SER A C 1
ATOM 748 O O . SER A 1 89 ? 4.341 -4.059 9.926 1.00 93.00 89 SER A O 1
ATOM 750 N N . GLU A 1 90 ? 3.644 -5.650 8.512 1.00 92.75 90 GLU A N 1
ATOM 751 C CA . GLU A 1 90 ? 4.227 -6.728 9.310 1.00 92.75 90 GLU A CA 1
ATOM 752 C C . GLU A 1 90 ? 5.760 -6.650 9.311 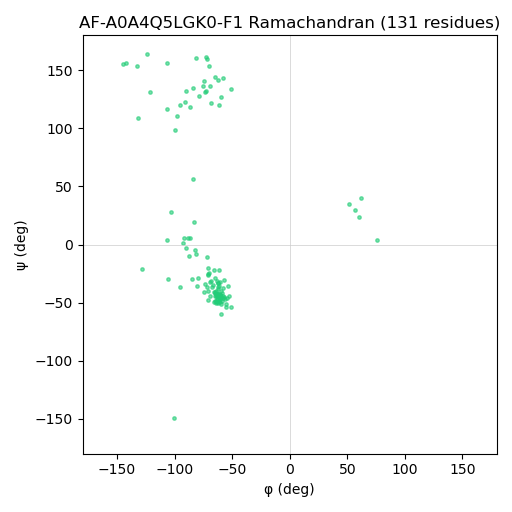1.00 92.75 90 GLU A C 1
ATOM 754 O O . GLU A 1 90 ? 6.397 -6.727 8.262 1.00 92.75 90 GLU A O 1
ATOM 759 N N . LYS A 1 91 ? 6.367 -6.533 10.500 1.00 87.00 91 LYS A N 1
ATOM 760 C CA . LYS A 1 91 ? 7.825 -6.353 10.652 1.00 87.00 91 LYS A CA 1
ATOM 761 C C . LYS A 1 91 ? 8.616 -7.594 10.258 1.00 87.00 91 LYS A C 1
ATOM 763 O O . LYS A 1 91 ? 9.744 -7.469 9.800 1.00 87.00 91 LYS A O 1
ATOM 768 N N . ALA A 1 92 ? 8.036 -8.772 10.481 1.00 84.12 92 ALA A N 1
ATOM 769 C CA . ALA A 1 92 ? 8.580 -10.038 9.997 1.00 84.12 92 ALA A CA 1
ATOM 770 C C . ALA A 1 92 ? 8.213 -10.314 8.523 1.00 84.12 92 ALA A C 1
ATOM 772 O O . ALA A 1 92 ? 8.647 -11.321 7.970 1.00 84.12 92 ALA A O 1
ATOM 773 N N . GLY A 1 93 ? 7.387 -9.454 7.915 1.00 83.69 93 GLY A N 1
ATOM 774 C CA . GLY A 1 93 ? 7.014 -9.480 6.503 1.00 83.69 93 GLY A CA 1
ATOM 775 C C . GLY A 1 93 ? 7.798 -8.446 5.692 1.00 83.69 93 GLY A C 1
ATOM 776 O O . GLY A 1 93 ? 8.938 -8.119 6.015 1.00 83.69 93 GLY A O 1
ATOM 777 N N . TYR A 1 94 ? 7.181 -7.925 4.627 1.00 89.38 94 TYR A N 1
ATOM 778 C CA . TYR A 1 94 ? 7.853 -6.999 3.702 1.00 89.38 94 TYR A CA 1
ATOM 779 C C . TYR A 1 94 ? 7.913 -5.556 4.236 1.00 89.38 94 TYR A C 1
ATOM 781 O O . TYR A 1 94 ? 8.838 -4.808 3.920 1.00 89.38 94 TYR A O 1
ATOM 789 N N . ASN A 1 95 ? 6.935 -5.168 5.069 1.00 94.69 95 ASN A N 1
ATOM 790 C CA . ASN A 1 95 ? 6.851 -3.858 5.724 1.00 94.69 95 ASN A CA 1
ATOM 791 C C . ASN A 1 95 ? 6.989 -2.656 4.755 1.00 94.69 95 ASN A C 1
ATOM 793 O O . ASN A 1 95 ? 7.575 -1.623 5.099 1.00 94.69 95 ASN A O 1
ATOM 797 N N . LEU A 1 96 ? 6.469 -2.793 3.527 1.00 96.44 96 LEU A N 1
ATOM 798 C CA . LEU A 1 96 ? 6.688 -1.867 2.410 1.00 96.44 96 LEU A CA 1
ATOM 799 C C . LEU A 1 96 ? 6.293 -0.434 2.768 1.00 96.44 96 LEU A C 1
ATOM 801 O O . LEU A 1 96 ? 7.061 0.495 2.544 1.00 96.44 96 LEU A O 1
ATOM 805 N N . ARG A 1 97 ? 5.116 -0.240 3.378 1.00 95.81 97 ARG A N 1
ATOM 806 C CA . ARG A 1 97 ? 4.609 1.100 3.709 1.00 95.81 97 ARG A CA 1
ATOM 807 C C . ARG A 1 97 ? 5.518 1.818 4.692 1.00 95.81 97 ARG A C 1
ATOM 809 O O . ARG A 1 97 ? 5.668 3.033 4.599 1.00 95.81 97 ARG A O 1
ATOM 816 N N . ASN A 1 98 ? 6.100 1.103 5.650 1.00 94.56 98 ASN A N 1
ATOM 817 C CA . ASN A 1 98 ? 7.060 1.702 6.568 1.00 94.56 98 ASN A CA 1
ATOM 818 C C . ASN A 1 98 ? 8.361 2.055 5.845 1.00 94.56 98 ASN A C 1
ATOM 820 O O . ASN A 1 98 ? 8.883 3.145 6.048 1.00 94.56 98 ASN A O 1
ATOM 824 N N . ARG A 1 99 ? 8.866 1.157 4.995 1.00 95.56 99 ARG A N 1
ATOM 825 C CA . ARG A 1 99 ? 10.120 1.370 4.268 1.00 95.56 99 ARG A CA 1
ATOM 826 C C . ARG A 1 99 ? 10.030 2.559 3.314 1.00 95.56 99 ARG A C 1
ATOM 828 O O . ARG A 1 99 ? 10.843 3.467 3.432 1.00 95.56 99 ARG A O 1
ATOM 835 N N . VAL A 1 100 ? 8.978 2.615 2.500 1.00 95.25 100 VAL A N 1
ATOM 836 C CA . VAL A 1 100 ? 8.640 3.758 1.635 1.00 95.25 100 VAL A CA 1
ATOM 837 C C . VAL A 1 100 ? 8.520 5.050 2.451 1.00 95.25 100 VAL A C 1
ATOM 839 O O . VAL A 1 100 ? 9.203 6.031 2.181 1.00 95.25 100 VAL A O 1
ATOM 842 N N . ALA A 1 101 ? 7.697 5.062 3.508 1.00 92.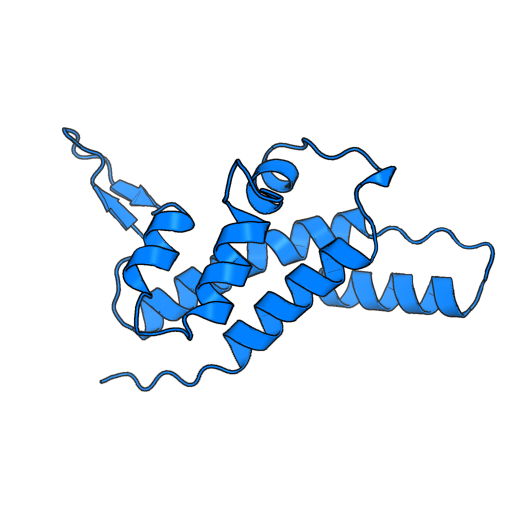81 101 ALA A N 1
ATOM 843 C CA . ALA A 1 101 ? 7.425 6.290 4.264 1.00 92.81 101 ALA A CA 1
ATOM 844 C C . ALA A 1 101 ? 8.646 6.854 5.013 1.00 92.81 101 ALA A C 1
ATOM 846 O O . ALA A 1 101 ? 8.648 8.032 5.371 1.00 92.81 101 ALA A O 1
ATOM 847 N N . HIS A 1 102 ? 9.649 6.020 5.283 1.00 93.12 102 HIS A N 1
ATOM 848 C CA . HIS A 1 102 ? 10.871 6.406 5.982 1.00 93.12 102 HIS A CA 1
ATOM 849 C C . HIS A 1 102 ? 12.100 6.497 5.064 1.00 93.12 102 HIS A C 1
ATOM 851 O O . HIS A 1 102 ? 13.184 6.769 5.575 1.00 93.12 102 HIS A O 1
ATOM 857 N N . GLY A 1 103 ? 11.948 6.298 3.748 1.00 92.38 103 GLY A N 1
ATOM 858 C CA . GLY A 1 103 ? 13.069 6.316 2.802 1.00 92.38 103 GLY A CA 1
ATOM 859 C C . GLY A 1 103 ? 14.103 5.223 3.087 1.00 92.38 103 GLY A C 1
ATOM 860 O O . GLY A 1 103 ? 15.298 5.487 3.062 1.00 92.38 103 GLY A O 1
ATOM 861 N N . LEU A 1 104 ? 13.639 4.021 3.441 1.00 93.25 104 LEU A N 1
ATOM 862 C CA . LEU A 1 104 ? 14.466 2.852 3.778 1.00 93.25 104 LEU A CA 1
ATOM 863 C C . LEU A 1 104 ? 14.519 1.835 2.626 1.00 93.25 104 LEU A C 1
ATOM 865 O O . LEU A 1 104 ? 14.563 0.627 2.878 1.00 93.25 104 LEU A O 1
ATOM 869 N N . MET A 1 105 ? 14.375 2.306 1.392 1.00 94.12 105 MET A N 1
ATOM 870 C CA . MET A 1 105 ? 14.494 1.485 0.192 1.00 94.12 105 MET A CA 1
ATOM 871 C C . MET A 1 105 ? 15.592 2.063 -0.684 1.00 94.12 105 MET A C 1
ATOM 873 O O . MET A 1 105 ? 15.589 3.273 -0.923 1.00 94.12 105 MET A O 1
ATOM 877 N N . ASP A 1 106 ? 16.487 1.196 -1.137 1.00 92.31 106 ASP A N 1
ATOM 878 C CA . ASP A 1 106 ? 17.482 1.510 -2.158 1.00 92.31 106 ASP A CA 1
ATOM 879 C C . ASP A 1 106 ? 16.850 1.412 -3.563 1.00 92.31 106 ASP A C 1
ATOM 881 O O . ASP A 1 106 ? 15.787 0.807 -3.740 1.00 92.31 106 ASP A O 1
ATOM 885 N N . ASP A 1 107 ? 17.474 2.037 -4.565 1.00 87.00 107 ASP A N 1
ATOM 886 C CA . ASP A 1 107 ? 16.914 2.163 -5.923 1.00 87.00 107 ASP A CA 1
ATOM 887 C C . ASP A 1 107 ? 16.612 0.795 -6.570 1.00 87.00 107 ASP A C 1
ATOM 889 O O . ASP A 1 107 ? 15.578 0.622 -7.216 1.00 87.00 107 ASP A O 1
ATOM 893 N N . ASP A 1 108 ? 17.463 -0.207 -6.337 1.00 89.25 108 ASP A N 1
ATOM 894 C CA . ASP A 1 108 ? 17.321 -1.574 -6.856 1.00 89.25 108 ASP A CA 1
ATOM 895 C C . ASP A 1 108 ? 16.196 -2.375 -6.180 1.00 89.25 108 ASP A C 1
ATOM 897 O O . ASP A 1 108 ? 15.791 -3.431 -6.669 1.00 89.25 108 ASP A O 1
ATOM 901 N N . GLU A 1 109 ? 15.640 -1.863 -5.081 1.00 92.19 109 GLU A N 1
ATOM 902 C CA . GLU A 1 109 ? 14.518 -2.478 -4.374 1.00 92.19 109 GLU A CA 1
ATOM 903 C C . GLU A 1 109 ? 13.154 -2.032 -4.926 1.00 92.19 109 GLU A C 1
ATOM 905 O O . GLU A 1 109 ? 12.117 -2.611 -4.580 1.00 92.19 109 GLU A O 1
ATOM 910 N N . TYR A 1 110 ? 13.117 -1.031 -5.810 1.00 93.31 110 TYR A N 1
ATOM 911 C CA . TYR A 1 110 ? 11.900 -0.567 -6.484 1.00 93.31 110 TYR A CA 1
ATOM 912 C C . TYR A 1 110 ? 11.578 -1.396 -7.731 1.00 93.31 110 TYR A C 1
ATOM 914 O O . TYR A 1 110 ? 11.400 -0.881 -8.833 1.00 93.31 110 TYR A O 1
ATOM 922 N N . GLY A 1 111 ? 11.453 -2.708 -7.546 1.00 92.25 111 GLY A N 1
ATOM 923 C CA . GLY A 1 111 ? 11.076 -3.631 -8.608 1.00 92.25 111 GLY A CA 1
ATOM 924 C C . GLY A 1 111 ? 9.604 -3.531 -9.030 1.00 92.25 111 GLY A C 1
ATOM 925 O O . GLY A 1 111 ? 8.721 -3.072 -8.290 1.00 92.25 111 GLY A O 1
ATOM 926 N N . VAL A 1 112 ? 9.321 -4.020 -10.241 1.00 94.94 112 VAL A N 1
ATOM 927 C CA . VAL A 1 112 ? 7.969 -4.078 -10.823 1.00 94.94 112 VAL A CA 1
ATOM 928 C C . VAL A 1 112 ? 6.993 -4.865 -9.938 1.00 94.94 112 VAL A C 1
ATOM 930 O O . VAL A 1 112 ? 5.803 -4.562 -9.862 1.00 94.94 112 VAL A O 1
ATOM 933 N N . GLU A 1 113 ? 7.478 -5.859 -9.204 1.00 94.88 113 GLU A N 1
ATOM 934 C CA . GLU A 1 113 ? 6.692 -6.666 -8.283 1.00 94.88 113 GLU A CA 1
ATOM 935 C C . GLU A 1 113 ? 6.034 -5.823 -7.187 1.00 94.88 113 GLU A C 1
ATOM 937 O O . GLU A 1 113 ? 4.846 -6.007 -6.913 1.00 94.88 113 GLU A O 1
ATOM 942 N N . ASN A 1 114 ? 6.745 -4.849 -6.614 1.00 94.69 114 ASN A N 1
ATOM 943 C CA . ASN A 1 114 ? 6.238 -4.045 -5.503 1.00 94.69 114 ASN A CA 1
ATOM 944 C C . ASN A 1 114 ? 5.044 -3.201 -5.939 1.00 94.69 114 ASN A C 1
ATOM 946 O O . ASN A 1 114 ? 3.978 -3.234 -5.316 1.00 94.69 114 ASN A O 1
ATOM 950 N N . VAL A 1 115 ? 5.184 -2.497 -7.060 1.00 95.94 115 VAL A N 1
ATOM 951 C CA . VAL A 1 115 ? 4.120 -1.641 -7.584 1.00 95.94 115 VAL A CA 1
ATOM 952 C C . VAL A 1 115 ? 2.900 -2.453 -8.040 1.00 95.94 115 VAL A C 1
ATOM 954 O O . VAL A 1 115 ? 1.765 -2.024 -7.814 1.00 95.94 115 VAL A O 1
ATOM 957 N N . PHE A 1 116 ? 3.088 -3.655 -8.596 1.00 97.12 116 PHE A N 1
ATOM 958 C CA . PHE A 1 116 ? 1.975 -4.538 -8.967 1.00 97.12 116 PHE A CA 1
ATOM 959 C C . PHE A 1 116 ? 1.268 -5.158 -7.759 1.00 97.12 116 PHE A C 1
ATOM 961 O O . PHE A 1 116 ? 0.039 -5.284 -7.773 1.00 97.12 116 PHE A O 1
ATOM 968 N N . LEU A 1 117 ? 1.992 -5.513 -6.696 1.00 97.12 117 LEU A N 1
ATOM 969 C CA . LEU A 1 117 ? 1.388 -5.997 -5.451 1.00 97.12 117 LEU A CA 1
ATOM 970 C C . LEU A 1 117 ? 0.538 -4.902 -4.802 1.00 97.12 117 LEU A C 1
ATOM 972 O O . LEU A 1 117 ? -0.609 -5.151 -4.428 1.00 97.12 117 LEU A O 1
ATOM 976 N N . VAL A 1 118 ? 1.047 -3.672 -4.755 1.00 97.50 118 VAL A N 1
ATOM 977 C CA . VAL A 1 118 ? 0.298 -2.506 -4.270 1.00 97.50 118 VAL A CA 1
ATOM 978 C C . VAL A 1 118 ? -0.921 -2.220 -5.152 1.00 97.50 118 VAL A C 1
ATOM 980 O O . VAL A 1 118 ? -2.020 -2.010 -4.634 1.00 97.50 118 VAL A O 1
ATOM 983 N N . LEU A 1 119 ? -0.775 -2.259 -6.480 1.00 97.44 119 LEU A N 1
ATOM 984 C CA . LEU A 1 119 ? -1.902 -2.104 -7.404 1.00 97.44 119 LEU A CA 1
ATOM 985 C C . LEU A 1 119 ? -2.962 -3.190 -7.177 1.00 97.44 119 LEU A C 1
ATOM 987 O O . LEU A 1 119 ? -4.155 -2.894 -7.166 1.00 97.44 119 LEU A O 1
ATOM 991 N N . THR A 1 120 ? -2.542 -4.429 -6.925 1.00 97.75 120 THR A N 1
ATOM 992 C CA . THR A 1 120 ? -3.443 -5.545 -6.608 1.00 97.75 120 THR A CA 1
ATOM 993 C C . THR A 1 120 ? -4.224 -5.285 -5.321 1.00 97.75 120 THR A C 1
ATOM 995 O O . THR A 1 120 ? -5.433 -5.508 -5.294 1.00 97.75 120 THR A O 1
ATOM 998 N N . MET A 1 121 ? -3.585 -4.752 -4.272 1.00 97.88 121 MET A N 1
ATOM 999 C CA . MET A 1 121 ? -4.284 -4.340 -3.043 1.00 97.88 121 MET A CA 1
ATOM 1000 C C . MET A 1 121 ? -5.332 -3.262 -3.325 1.00 97.88 121 MET A C 1
ATOM 1002 O O . MET A 1 121 ? -6.451 -3.352 -2.829 1.00 97.88 121 MET A O 1
ATOM 1006 N N . ILE A 1 122 ? -4.993 -2.259 -4.142 1.00 97.38 122 ILE A N 1
ATOM 1007 C CA . ILE A 1 122 ? -5.924 -1.193 -4.536 1.00 97.38 122 ILE A CA 1
ATOM 1008 C C . ILE A 1 122 ? -7.137 -1.777 -5.267 1.00 97.38 122 ILE A C 1
ATOM 1010 O O . ILE A 1 122 ? -8.267 -1.432 -4.931 1.00 97.38 122 ILE A O 1
ATOM 1014 N N . LEU A 1 123 ? -6.918 -2.669 -6.236 1.00 96.25 123 LEU A N 1
ATOM 1015 C CA . LEU A 1 123 ? -7.994 -3.299 -7.005 1.00 96.25 123 LEU A CA 1
ATOM 1016 C C . LEU A 1 123 ? -8.887 -4.184 -6.129 1.00 96.25 123 LEU A C 1
ATOM 1018 O O . LEU A 1 123 ? -10.106 -4.119 -6.259 1.00 96.25 123 LEU A O 1
ATOM 1022 N N . LYS A 1 124 ? -8.297 -4.945 -5.199 1.00 95.75 124 LYS A N 1
ATOM 1023 C CA . LYS A 1 124 ? -9.042 -5.730 -4.205 1.00 95.75 124 LYS A CA 1
ATOM 1024 C C . LYS A 1 124 ? -9.902 -4.838 -3.319 1.00 95.75 124 LYS A C 1
ATOM 1026 O O . LYS A 1 124 ? -11.095 -5.070 -3.195 1.00 95.75 124 LYS A O 1
ATOM 1031 N N . LEU A 1 125 ? -9.340 -3.769 -2.756 1.00 95.56 125 LEU A N 1
ATOM 1032 C CA . LEU A 1 125 ? -10.111 -2.825 -1.939 1.00 95.56 125 LEU A CA 1
ATOM 1033 C C . LEU A 1 125 ? -11.227 -2.141 -2.741 1.00 95.56 125 LEU A C 1
ATOM 1035 O O . LEU A 1 125 ? -12.311 -1.921 -2.208 1.00 95.56 125 LEU A O 1
ATOM 1039 N N . ALA A 1 126 ? -10.986 -1.845 -4.019 1.00 92.75 126 ALA A N 1
ATOM 1040 C CA . ALA A 1 126 ? -11.976 -1.253 -4.913 1.00 92.75 126 ALA A CA 1
ATOM 1041 C C . ALA A 1 126 ? -13.112 -2.215 -5.306 1.00 92.75 126 ALA A C 1
ATOM 1043 O O . ALA A 1 126 ? -14.170 -1.739 -5.714 1.00 92.75 126 ALA A O 1
ATOM 1044 N N . SER A 1 127 ? -12.931 -3.537 -5.185 1.00 92.38 127 SER A N 1
ATOM 1045 C CA . SER A 1 127 ? -13.988 -4.512 -5.485 1.00 92.38 127 SER A CA 1
ATOM 1046 C C . SER A 1 127 ? -14.997 -4.710 -4.352 1.00 92.38 127 SER A C 1
ATOM 1048 O O . SER A 1 127 ? -16.005 -5.381 -4.558 1.00 92.38 127 SER A O 1
ATOM 1050 N N . TYR A 1 128 ? -14.759 -4.147 -3.164 1.00 91.31 128 TYR A N 1
ATOM 1051 C CA . TYR A 1 128 ? -15.716 -4.239 -2.065 1.00 91.31 128 TYR A CA 1
ATOM 1052 C C . TYR A 1 128 ? -16.864 -3.243 -2.237 1.00 91.31 128 TYR A C 1
ATOM 1054 O O . TYR A 1 128 ? -16.660 -2.034 -2.355 1.00 91.31 128 TYR A O 1
ATOM 1062 N N . GLU A 1 129 ? -18.091 -3.751 -2.155 1.00 85.06 129 GLU A N 1
ATOM 1063 C CA . GLU A 1 129 ? -19.290 -2.928 -2.062 1.00 85.06 129 GLU A CA 1
ATOM 1064 C C . GLU A 1 129 ? -19.695 -2.748 -0.598 1.00 85.06 129 GLU A C 1
ATOM 1066 O O . GLU A 1 129 ? -20.016 -3.708 0.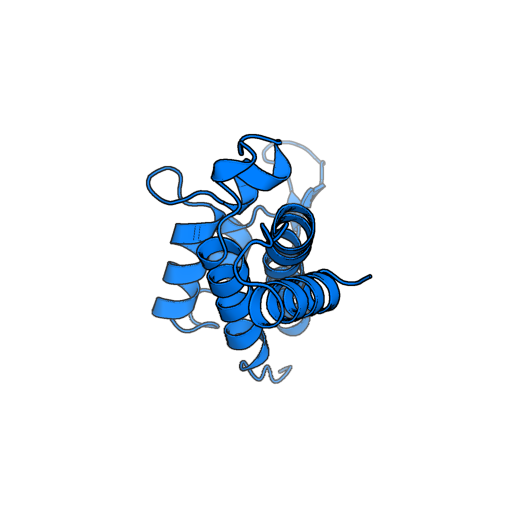106 1.00 85.06 129 GLU A O 1
ATOM 1071 N N . PHE A 1 130 ? -19.735 -1.500 -0.134 1.00 76.12 130 PHE A N 1
ATOM 1072 C CA . PHE A 1 130 ? -20.204 -1.174 1.209 1.00 76.12 130 PHE A CA 1
ATOM 1073 C C . PHE A 1 130 ? -21.582 -0.526 1.119 1.00 76.12 130 PHE A C 1
ATOM 1075 O O . PHE A 1 130 ? -21.740 0.557 0.559 1.00 76.12 130 PHE A O 1
ATOM 1082 N N . ARG A 1 131 ? -22.598 -1.174 1.694 1.00 55.88 131 ARG A N 1
ATOM 1083 C CA . ARG A 1 131 ? -23.888 -0.523 1.944 1.00 55.88 131 ARG A CA 1
ATOM 1084 C C . ARG A 1 131 ? -23.812 0.174 3.294 1.00 55.88 131 ARG A C 1
ATOM 1086 O O . ARG A 1 131 ? -23.615 -0.486 4.313 1.00 55.88 131 ARG A O 1
ATOM 1093 N N . ALA A 1 132 ? -23.971 1.494 3.299 1.00 51.41 132 ALA A N 1
ATOM 1094 C CA . ALA A 1 132 ? -24.242 2.217 4.532 1.00 51.41 132 ALA A CA 1
ATOM 1095 C C . ALA A 1 132 ? -25.573 1.698 5.098 1.00 51.41 132 ALA A C 1
ATOM 1097 O O . ALA A 1 132 ? -26.592 1.754 4.409 1.00 51.41 132 ALA A O 1
ATOM 1098 N N . VAL A 1 133 ? -25.536 1.147 6.314 1.00 47.62 133 VAL A N 1
ATOM 1099 C CA . VAL A 1 133 ? -26.743 0.771 7.068 1.00 47.62 133 VAL A CA 1
ATOM 1100 C C . VAL A 1 133 ? -27.324 2.003 7.758 1.00 47.62 133 VAL A C 1
ATOM 11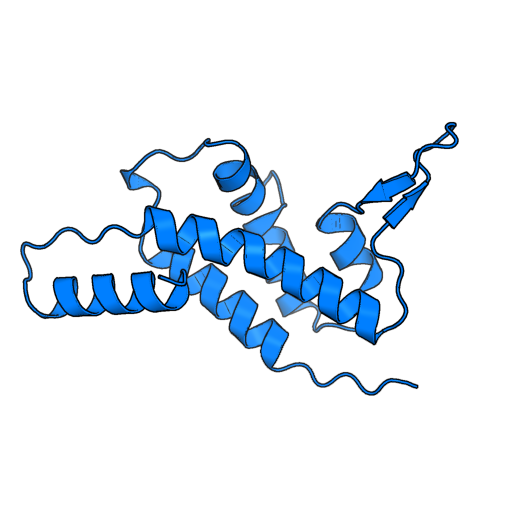02 O O . VAL A 1 133 ? -26.548 2.839 8.293 1.00 47.62 133 VAL A O 1
#

Sequence (133 aa):
MSGVRLLFHELEAWRQDPDYEPDFIASTDSLTLKVEYLLRYICVQLRLPTFKMRENTDVTMEKLLDELLADLKGKLEEDDRFFIKFFLSEKAGYNLRNRVAHGLMDDDEYGVENVFLVLTMILKLASYEFRAV